Protein AF-D1CTF9-F1 (afdb_monomer)

Solvent-accessible surface area (backbone atoms only — not comparable to full-atom values): 4792 Å² total; per-residue (Å²): 110,57,69,60,35,50,75,71,74,41,88,73,86,88,87,71,91,50,67,68,60,49,52,53,52,50,53,52,49,52,30,46,77,69,73,65,54,88,74,81,63,84,88,58,74,94,72,81,79,48,83,82,34,71,92,60,42,82,79,78,79,84,74,79,76,78,79,79,130

pLDDT: mean 88.44, std 10.44, range [56.94, 97.94]

Foldseek 3Di:
DCLVCVVVVHDDDDDDPDVVVVVVVVVLVVCVVVVNRDDDDPPDDPDDDDCVRPVNDDDDPDDPDPPDD

Organism: Sinorhizobium saheli (NCBI:txid36856)

Structure (mmCIF, N/CA/C/O backbone):
data_AF-D1CTF9-F1
#
_entry.id   AF-D1CTF9-F1
#
loop_
_atom_site.group_PDB
_atom_site.id
_atom_site.type_symbol
_atom_site.label_atom_id
_atom_site.label_alt_id
_atom_site.label_comp_id
_atom_site.label_asym_id
_atom_site.label_entity_id
_atom_site.label_seq_id
_atom_site.pdbx_PDB_ins_code
_atom_site.Cartn_x
_atom_site.Cartn_y
_atom_site.Cartn_z
_atom_site.occupancy
_atom_site.B_iso_or_equiv
_atom_site.auth_seq_id
_atom_site.auth_comp_id
_atom_site.auth_asym_id
_atom_site.auth_atom_id
_atom_site.pdbx_PDB_model_num
ATOM 1 N N . THR A 1 1 ? 0.135 -7.443 3.313 1.00 75.81 1 THR A N 1
ATOM 2 C CA . THR A 1 1 ? -0.938 -8.407 3.640 1.00 75.81 1 THR A CA 1
ATOM 3 C C . THR A 1 1 ? -2.033 -7.781 4.494 1.00 75.81 1 THR A C 1
ATOM 5 O O . THR A 1 1 ? -3.171 -7.830 4.056 1.00 75.81 1 THR A O 1
ATOM 8 N N . GLY A 1 2 ? -1.735 -7.117 5.622 1.00 93.88 2 GLY A N 1
ATOM 9 C CA . GLY A 1 2 ? -2.767 -6.546 6.518 1.00 93.88 2 GLY A CA 1
ATOM 10 C C . GLY A 1 2 ? -3.790 -5.601 5.865 1.00 93.88 2 GLY A C 1
ATOM 11 O O . GLY A 1 2 ? -4.986 -5.819 5.989 1.00 93.88 2 GLY A O 1
ATOM 12 N N . ILE A 1 3 ? -3.338 -4.608 5.089 1.00 94.94 3 ILE A N 1
ATOM 13 C CA . ILE A 1 3 ? -4.238 -3.660 4.398 1.00 94.94 3 ILE A CA 1
ATOM 14 C C . ILE A 1 3 ? -5.177 -4.348 3.393 1.00 94.94 3 ILE A C 1
ATOM 16 O O . ILE A 1 3 ? -6.326 -3.944 3.268 1.00 94.94 3 ILE A O 1
ATOM 20 N N . ALA A 1 4 ? -4.709 -5.388 2.695 1.00 93.44 4 ALA A N 1
ATOM 21 C CA . ALA A 1 4 ? -5.548 -6.142 1.761 1.00 93.44 4 ALA A CA 1
ATOM 22 C C . ALA A 1 4 ? -6.639 -6.922 2.507 1.00 93.44 4 ALA A C 1
ATOM 24 O O . ALA A 1 4 ? -7.804 -6.834 2.153 1.00 93.44 4 ALA A O 1
ATOM 25 N N . ALA A 1 5 ? -6.280 -7.591 3.608 1.00 94.94 5 ALA A N 1
ATOM 26 C CA . ALA A 1 5 ? -7.260 -8.257 4.462 1.00 94.94 5 ALA A CA 1
ATOM 27 C C . ALA A 1 5 ? -8.311 -7.270 5.001 1.00 94.94 5 ALA A C 1
ATOM 29 O O . ALA A 1 5 ? -9.498 -7.572 4.971 1.00 94.94 5 ALA A O 1
ATOM 30 N N . ALA A 1 6 ? -7.888 -6.082 5.442 1.00 94.69 6 ALA A N 1
ATOM 31 C CA . ALA A 1 6 ? -8.802 -5.046 5.917 1.00 94.69 6 ALA A CA 1
ATOM 32 C C . ALA A 1 6 ? -9.750 -4.529 4.818 1.00 94.69 6 ALA A C 1
ATOM 34 O O . ALA A 1 6 ? -10.926 -4.312 5.097 1.00 94.69 6 ALA A O 1
ATOM 35 N N . LEU A 1 7 ? -9.258 -4.366 3.582 1.00 93.25 7 LEU A N 1
ATOM 36 C CA . LEU A 1 7 ? -10.085 -4.024 2.415 1.00 93.25 7 LEU A CA 1
ATOM 37 C C . LEU A 1 7 ? -11.181 -5.069 2.168 1.00 93.25 7 LEU A C 1
ATOM 39 O O . LEU A 1 7 ? -12.318 -4.704 1.887 1.00 93.25 7 LEU A O 1
ATOM 43 N N . ASP A 1 8 ? -10.851 -6.346 2.351 1.00 92.75 8 ASP A N 1
ATOM 44 C CA . ASP A 1 8 ? -11.770 -7.470 2.154 1.00 92.75 8 ASP A CA 1
ATOM 45 C C . ASP A 1 8 ? -12.613 -7.790 3.409 1.00 92.75 8 ASP A C 1
ATOM 47 O O . 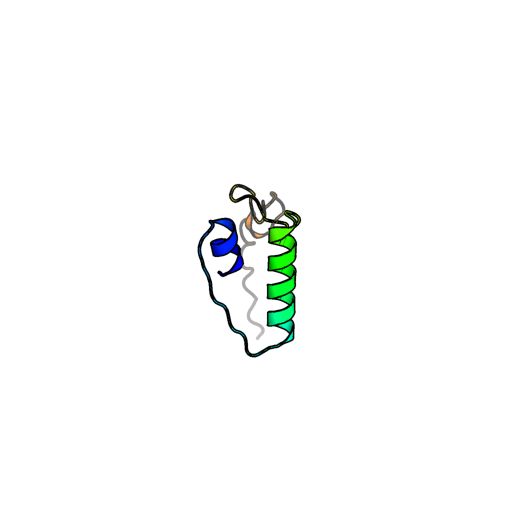ASP A 1 8 ? -13.243 -8.844 3.497 1.00 92.75 8 ASP A O 1
ATOM 51 N N . GLY A 1 9 ? -12.613 -6.912 4.423 1.00 94.00 9 GLY A N 1
ATOM 52 C CA . GLY A 1 9 ? -13.383 -7.090 5.662 1.00 94.00 9 GLY A CA 1
ATOM 53 C C . GLY A 1 9 ? -12.875 -8.213 6.577 1.00 94.00 9 GLY A C 1
ATOM 54 O O . GLY A 1 9 ? -13.564 -8.625 7.513 1.00 94.00 9 GLY A O 1
ATOM 55 N N . CYS A 1 10 ? -11.671 -8.721 6.332 1.00 96.44 10 CYS A N 1
ATOM 56 C CA . CYS A 1 10 ? -11.042 -9.759 7.133 1.00 96.44 10 CYS A CA 1
ATOM 57 C C . CYS A 1 10 ? -10.298 -9.167 8.340 1.00 96.44 10 CYS A C 1
ATOM 59 O O . CYS A 1 10 ? -9.712 -8.084 8.290 1.00 96.44 10 CYS A O 1
ATOM 61 N N . ARG A 1 11 ? -10.262 -9.923 9.443 1.00 94.88 11 ARG A N 1
ATOM 62 C CA . ARG A 1 11 ? -9.442 -9.581 10.618 1.00 94.88 11 ARG A CA 1
ATOM 63 C C . ARG A 1 11 ? -7.968 -9.871 10.316 1.00 94.88 11 ARG A C 1
ATOM 65 O O . ARG A 1 11 ? -7.661 -10.891 9.705 1.00 94.88 11 ARG A O 1
ATOM 72 N N . PHE A 1 12 ? -7.056 -9.018 10.786 1.00 95.50 12 PHE A N 1
ATOM 73 C CA . PHE A 1 12 ? -5.611 -9.221 10.637 1.00 95.50 12 PHE A CA 1
ATOM 74 C C . PHE A 1 12 ? -4.839 -8.796 11.893 1.00 95.50 12 PHE A C 1
ATOM 76 O O . PHE A 1 12 ? -5.325 -8.004 12.697 1.00 95.50 12 PHE A O 1
ATOM 83 N N . LEU A 1 13 ? -3.620 -9.320 12.033 1.00 94.81 13 LEU A N 1
ATOM 84 C CA . LEU A 1 13 ? -2.613 -8.879 12.996 1.00 94.81 13 LEU A CA 1
ATOM 85 C C . LEU A 1 13 ? -1.281 -8.730 12.253 1.00 94.81 13 LEU A C 1
ATOM 87 O O . LEU A 1 13 ? -0.947 -9.565 11.412 1.00 94.81 13 LEU A O 1
ATOM 91 N N . GLY A 1 14 ? -0.536 -7.666 12.540 1.00 91.69 14 GLY A N 1
ATOM 92 C CA . GLY A 1 14 ? 0.790 -7.419 11.982 1.00 91.69 14 GLY A CA 1
ATOM 93 C C . GLY A 1 14 ? 1.735 -6.920 13.066 1.00 91.69 14 GLY A C 1
ATOM 94 O O . GLY A 1 14 ? 1.304 -6.226 13.982 1.00 91.69 14 GLY A O 1
ATOM 95 N N . ALA A 1 15 ? 3.006 -7.292 12.960 1.00 94.75 15 ALA A N 1
ATOM 96 C CA . ALA A 1 15 ? 4.066 -6.853 13.855 1.00 94.75 15 ALA A CA 1
ATOM 97 C C . ALA A 1 15 ? 5.347 -6.636 13.042 1.00 94.75 15 ALA A C 1
ATOM 99 O O . ALA A 1 15 ? 5.638 -7.419 12.137 1.00 94.75 15 ALA A O 1
ATOM 100 N N . ASP A 1 16 ? 6.091 -5.587 13.375 1.00 95.94 16 ASP A N 1
ATOM 101 C CA . ASP A 1 16 ? 7.406 -5.275 12.820 1.00 95.94 16 ASP A CA 1
ATOM 102 C C . ASP A 1 16 ? 8.304 -4.779 13.964 1.00 95.94 16 ASP A C 1
ATOM 104 O O . ASP A 1 16 ? 7.812 -4.225 14.950 1.00 95.94 16 ASP A O 1
ATOM 108 N N . VAL A 1 17 ? 9.612 -5.012 13.861 1.00 97.50 17 VAL A N 1
ATOM 109 C CA . VAL A 1 17 ? 10.589 -4.532 14.852 1.00 97.50 17 VAL A CA 1
ATOM 110 C C . VAL A 1 17 ? 10.957 -3.068 14.622 1.00 97.50 17 VAL A C 1
ATOM 112 O O . VAL A 1 17 ? 11.420 -2.396 15.541 1.00 97.50 17 VAL A O 1
ATOM 115 N N . ASN A 1 18 ? 10.765 -2.568 13.401 1.00 97.94 18 ASN A N 1
ATOM 116 C CA . ASN A 1 18 ? 11.043 -1.191 13.044 1.00 97.94 18 ASN A CA 1
ATOM 117 C C . ASN A 1 18 ? 9.816 -0.312 13.314 1.00 97.94 18 ASN A C 1
ATOM 119 O O . ASN A 1 18 ? 8.784 -0.421 12.648 1.00 97.94 18 ASN A O 1
ATOM 123 N N . GLU A 1 19 ? 9.958 0.611 14.263 1.00 97.75 19 GLU A N 1
ATOM 124 C CA . GLU A 1 19 ? 8.911 1.558 14.647 1.00 97.75 19 GLU A CA 1
ATOM 125 C C . GLU A 1 19 ? 8.393 2.388 13.460 1.00 97.75 19 GLU A C 1
ATOM 127 O O . GLU A 1 19 ? 7.195 2.654 13.362 1.00 97.75 19 GLU A O 1
ATOM 132 N N . GLU A 1 20 ? 9.267 2.761 12.524 1.00 97.88 20 GLU A N 1
ATOM 133 C CA . GLU A 1 20 ? 8.880 3.567 11.366 1.00 97.88 20 GLU A CA 1
ATOM 134 C C . GLU A 1 20 ? 7.948 2.791 10.428 1.00 97.88 20 GLU A C 1
ATOM 136 O O . GLU A 1 20 ? 6.957 3.330 9.933 1.00 97.88 20 GLU A O 1
ATOM 141 N N . TYR A 1 21 ? 8.192 1.490 10.240 1.00 96.44 21 TYR A N 1
ATOM 142 C CA . TYR A 1 21 ? 7.284 0.647 9.462 1.00 96.44 21 TYR A CA 1
ATOM 143 C C . TYR A 1 21 ? 5.939 0.449 10.162 1.00 96.44 21 TYR A C 1
ATOM 145 O O . TYR A 1 21 ? 4.906 0.456 9.487 1.00 96.44 21 TYR A O 1
ATOM 153 N N . CYS A 1 22 ? 5.919 0.371 11.495 1.00 96.81 22 CYS A N 1
ATOM 154 C CA . CYS A 1 22 ? 4.675 0.361 12.266 1.00 96.81 22 CYS A CA 1
ATOM 155 C C . CYS A 1 22 ? 3.872 1.658 12.068 1.00 96.81 22 CYS A C 1
ATOM 157 O O . CYS A 1 22 ? 2.672 1.593 11.798 1.00 96.81 22 CYS A O 1
ATOM 159 N N . LYS A 1 23 ? 4.527 2.827 12.105 1.00 97.69 23 LYS A N 1
ATOM 160 C CA . LYS A 1 23 ? 3.885 4.130 11.841 1.00 97.69 23 LYS A CA 1
ATOM 161 C C . LYS A 1 23 ? 3.321 4.215 10.425 1.00 97.69 23 LYS A C 1
ATOM 163 O O . LYS A 1 23 ? 2.175 4.617 10.237 1.00 97.69 23 LYS A O 1
ATOM 168 N N . ILE A 1 24 ? 4.085 3.776 9.423 1.00 96.56 24 ILE A N 1
ATOM 169 C CA . ILE A 1 24 ? 3.614 3.720 8.031 1.00 96.56 24 ILE A CA 1
ATOM 170 C C . ILE A 1 24 ? 2.393 2.798 7.909 1.00 96.56 24 ILE A C 1
ATOM 172 O O . ILE A 1 24 ? 1.424 3.149 7.233 1.00 96.56 24 ILE A O 1
ATOM 176 N N . ALA A 1 25 ? 2.412 1.629 8.555 1.00 95.69 25 ALA A N 1
ATOM 177 C CA . ALA A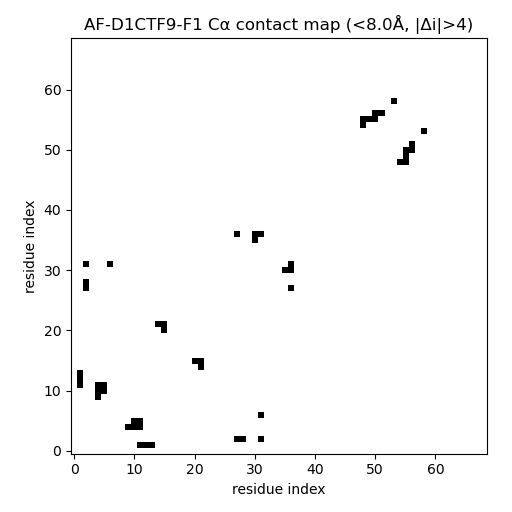 1 25 ? 1.288 0.698 8.538 1.00 95.69 25 ALA A CA 1
ATOM 178 C C . ALA A 1 25 ? 0.031 1.300 9.188 1.00 95.69 25 ALA A C 1
ATOM 180 O O . ALA A 1 25 ? -1.054 1.185 8.614 1.00 95.69 25 ALA A O 1
ATOM 181 N N . GLN A 1 26 ? 0.185 1.984 10.326 1.00 95.88 26 GLN A N 1
ATOM 182 C CA . GLN A 1 26 ? -0.905 2.673 11.013 1.00 95.88 26 GLN A CA 1
ATOM 183 C C . GLN A 1 26 ? -1.502 3.791 10.150 1.00 95.88 26 GLN A C 1
ATOM 185 O O . GLN A 1 26 ? -2.706 3.779 9.899 1.00 95.88 26 GLN A O 1
ATOM 190 N N . ASN A 1 27 ? -0.668 4.670 9.587 1.00 97.00 27 ASN A N 1
ATOM 191 C CA . ASN A 1 27 ? -1.119 5.740 8.692 1.00 97.00 27 ASN A CA 1
ATOM 192 C C . ASN A 1 27 ? -1.899 5.186 7.490 1.00 97.00 27 ASN A C 1
ATOM 194 O O . ASN A 1 27 ? -2.937 5.718 7.105 1.00 97.00 27 ASN A O 1
ATOM 198 N N . ARG A 1 28 ? -1.437 4.078 6.894 1.00 96.31 28 ARG A N 1
ATOM 199 C CA . ARG A 1 28 ? -2.151 3.427 5.782 1.00 96.31 28 ARG A CA 1
ATOM 200 C C . ARG A 1 28 ? -3.504 2.859 6.202 1.00 96.31 28 ARG A C 1
ATOM 202 O O . ARG A 1 28 ? -4.424 2.859 5.388 1.00 96.31 28 ARG A O 1
ATOM 209 N N . TYR A 1 29 ? -3.618 2.356 7.428 1.00 95.75 29 TYR A N 1
ATOM 210 C CA . TYR A 1 29 ? -4.880 1.859 7.965 1.00 95.75 29 TYR A CA 1
ATOM 211 C C . TYR A 1 29 ? -5.858 3.007 8.245 1.00 95.75 29 TYR A C 1
ATOM 213 O O . TYR A 1 29 ? -7.020 2.921 7.864 1.00 95.75 29 TYR A O 1
ATOM 221 N N . GLU A 1 30 ? -5.386 4.124 8.794 1.00 96.81 30 GLU A N 1
ATOM 222 C CA . GLU A 1 30 ? -6.192 5.341 8.970 1.00 96.81 30 GLU A CA 1
ATOM 223 C C . GLU A 1 30 ? -6.682 5.892 7.622 1.00 96.81 30 GLU A C 1
ATOM 225 O O . GLU A 1 30 ? -7.873 6.140 7.450 1.00 96.81 30 GLU A O 1
ATOM 230 N N . MET A 1 31 ? -5.808 5.972 6.612 1.00 97.00 31 MET A N 1
ATOM 231 C CA . MET A 1 31 ? -6.205 6.353 5.249 1.00 9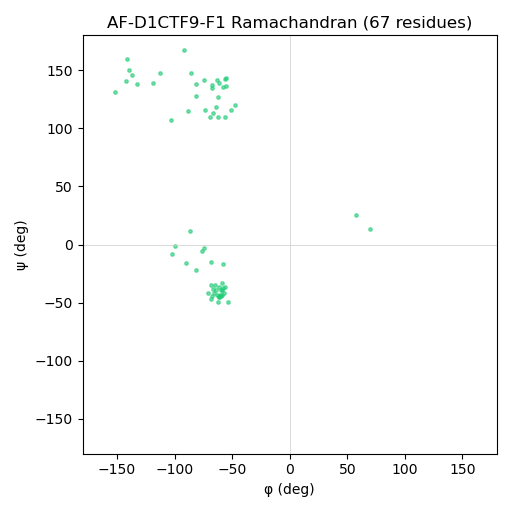7.00 31 MET A CA 1
ATOM 232 C C . MET A 1 31 ? -7.254 5.410 4.647 1.00 97.00 31 MET A C 1
ATOM 234 O O . MET A 1 31 ? -8.069 5.849 3.836 1.00 97.00 31 MET A O 1
ATOM 238 N N . LEU A 1 32 ? -7.219 4.120 4.991 1.00 95.50 32 LEU A N 1
ATOM 239 C CA . LEU A 1 32 ? -8.218 3.150 4.547 1.00 95.50 32 LEU A CA 1
ATOM 240 C C . LEU A 1 32 ? -9.581 3.436 5.191 1.00 95.50 32 LEU A C 1
ATOM 242 O O . LEU A 1 32 ? -10.577 3.479 4.472 1.00 95.50 32 LEU A O 1
ATOM 246 N N . LEU A 1 33 ? -9.618 3.673 6.508 1.00 94.94 33 LEU A N 1
ATOM 247 C CA . LEU A 1 33 ? -10.843 4.027 7.240 1.00 94.94 33 LEU A CA 1
ATOM 248 C C . LEU A 1 33 ? -11.470 5.323 6.708 1.00 94.94 33 LEU A C 1
ATOM 250 O O . LEU A 1 33 ? -12.684 5.402 6.536 1.00 94.94 33 LEU A O 1
ATOM 254 N N . ASP A 1 34 ? -10.628 6.296 6.365 1.00 96.81 34 ASP A N 1
ATOM 255 C CA . ASP A 1 34 ? -11.013 7.569 5.754 1.00 96.81 34 ASP A CA 1
ATOM 256 C C . ASP A 1 34 ? -11.413 7.463 4.269 1.00 96.81 34 ASP A C 1
ATOM 258 O O . ASP A 1 34 ? -11.762 8.474 3.659 1.00 96.81 34 ASP A O 1
ATO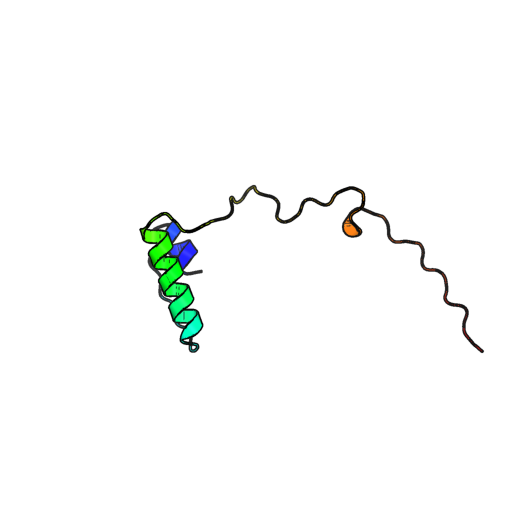M 262 N N . GLN A 1 35 ? -11.317 6.276 3.654 1.00 94.12 35 GLN A N 1
ATOM 263 C CA . GLN A 1 35 ? -11.526 6.045 2.214 1.00 94.12 35 GLN A CA 1
ATOM 264 C C . GLN A 1 35 ? -10.599 6.876 1.300 1.00 94.12 35 GLN A C 1
ATOM 266 O O . GLN A 1 35 ? -10.910 7.146 0.141 1.00 94.12 35 GLN A O 1
ATOM 271 N N . LYS A 1 36 ? -9.427 7.275 1.808 1.00 96.50 36 LYS A N 1
ATOM 272 C CA . LYS A 1 36 ? -8.399 8.058 1.094 1.00 96.50 36 LYS A CA 1
ATOM 273 C C . LYS A 1 36 ? -7.226 7.210 0.606 1.00 96.50 36 LYS A C 1
ATOM 275 O O . LYS A 1 36 ? -6.346 7.723 -0.091 1.00 96.50 36 LYS A O 1
ATOM 280 N N . LEU A 1 37 ? -7.159 5.937 0.999 1.00 94.94 37 LEU A N 1
ATOM 281 C CA . LEU A 1 37 ? -6.064 5.059 0.612 1.00 94.94 37 LEU A CA 1
ATOM 282 C C . LEU A 1 37 ? -6.060 4.854 -0.908 1.00 94.94 37 LEU A C 1
ATOM 284 O O . LEU A 1 37 ? -6.987 4.292 -1.483 1.00 94.94 37 LEU A O 1
ATOM 288 N N . GLN A 1 38 ? -4.973 5.272 -1.553 1.00 91.38 38 GLN A N 1
ATOM 289 C CA . GLN A 1 38 ? -4.782 5.074 -2.985 1.00 91.38 38 GLN A CA 1
ATOM 290 C C . GLN A 1 38 ? -4.459 3.606 -3.267 1.00 91.38 38 GLN A C 1
ATOM 292 O O . GLN A 1 38 ? -3.414 3.092 -2.855 1.00 91.38 38 GLN A O 1
ATOM 297 N N . VAL A 1 39 ? -5.351 2.939 -3.995 1.00 90.00 39 VAL A N 1
ATOM 298 C CA . VAL A 1 39 ? -5.172 1.559 -4.449 1.00 90.00 39 VAL A CA 1
ATOM 299 C C . VAL A 1 39 ? -5.178 1.541 -5.968 1.00 90.00 39 VAL A C 1
ATOM 301 O O . VAL A 1 39 ? -5.939 2.242 -6.632 1.00 90.00 39 VAL A O 1
ATOM 304 N N . ARG A 1 40 ? -4.280 0.744 -6.535 1.00 88.31 40 ARG A N 1
ATOM 305 C CA . ARG A 1 40 ? -4.178 0.580 -7.976 1.00 88.31 40 ARG A CA 1
ATOM 306 C C . ARG A 1 40 ? -5.239 -0.424 -8.446 1.00 88.31 40 ARG A C 1
ATOM 308 O O . ARG A 1 40 ? -5.242 -1.533 -7.916 1.00 88.31 40 ARG A O 1
ATOM 315 N N . PRO A 1 41 ? -6.073 -0.091 -9.449 1.00 87.75 41 PRO A N 1
ATOM 316 C CA . PRO A 1 41 ? -6.979 -1.062 -10.051 1.00 87.75 41 PRO A CA 1
ATOM 317 C C . PRO A 1 41 ? -6.212 -2.286 -10.552 1.00 87.75 41 PRO A C 1
ATOM 319 O O . PRO A 1 41 ? -5.094 -2.143 -11.066 1.00 87.75 41 PRO A O 1
ATOM 322 N N . LEU A 1 42 ? -6.814 -3.468 -10.412 1.00 83.69 42 LEU A N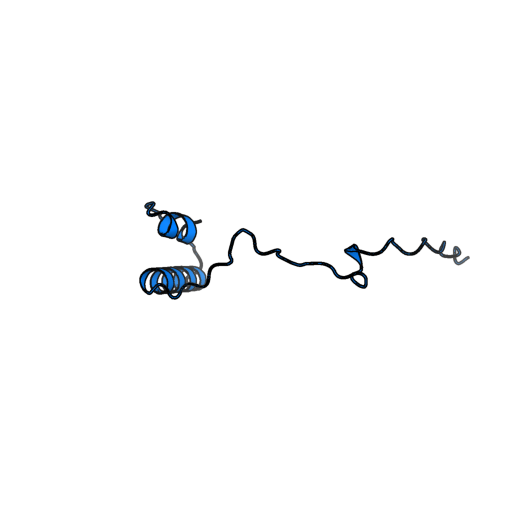 1
ATOM 323 C CA . LEU A 1 42 ? -6.186 -4.730 -10.799 1.00 83.69 42 LEU A CA 1
ATOM 324 C C . LEU A 1 42 ? -5.847 -4.744 -12.295 1.00 83.69 42 LEU A C 1
ATOM 326 O O . LEU A 1 42 ? -4.718 -5.056 -12.665 1.00 83.69 42 LEU A O 1
ATOM 330 N N . ASP A 1 43 ? -6.781 -4.280 -13.125 1.00 89.44 43 ASP A N 1
ATOM 331 C CA . ASP A 1 43 ? -6.671 -4.302 -14.589 1.00 89.44 43 ASP A CA 1
ATOM 332 C C . ASP A 1 43 ? -5.738 -3.233 -15.163 1.00 89.44 43 ASP A C 1
ATOM 334 O O . ASP A 1 43 ? -5.466 -3.200 -16.363 1.00 89.44 43 ASP A O 1
ATOM 338 N N . LYS A 1 44 ? -5.219 -2.327 -14.329 1.00 87.56 44 LYS A N 1
ATOM 339 C CA . LYS A 1 44 ? -4.241 -1.352 -14.806 1.00 87.56 44 LYS A CA 1
ATOM 340 C C . LYS A 1 44 ? -2.951 -2.120 -15.169 1.00 87.56 44 LYS A C 1
ATOM 342 O O . LYS A 1 44 ? -2.523 -2.962 -14.375 1.00 87.56 44 LYS A O 1
ATOM 347 N N . PRO A 1 45 ? -2.261 -1.844 -16.291 1.00 84.44 45 PRO A N 1
ATOM 348 C CA . PRO A 1 45 ? -0.944 -2.426 -16.606 1.00 84.44 45 PRO A CA 1
ATOM 349 C C . PRO A 1 45 ? 0.195 -1.685 -15.886 1.00 84.44 45 PRO A C 1
ATOM 351 O O . PRO A 1 45 ? 0.120 -0.470 -15.675 1.00 84.44 45 PRO A O 1
ATOM 354 N N . VAL A 1 46 ? 1.187 -2.412 -15.338 1.00 84.75 46 VAL A N 1
ATOM 355 C CA . VAL A 1 46 ? 2.248 -1.811 -14.480 1.00 84.75 46 VAL A CA 1
ATOM 356 C C . VAL A 1 46 ? 3.113 -0.873 -15.306 1.00 84.75 46 VAL A C 1
ATOM 358 O O . VAL A 1 46 ? 3.428 0.235 -14.879 1.00 84.75 46 VAL A O 1
ATOM 361 N N . TYR A 1 47 ? 3.431 -1.320 -16.511 1.00 86.69 47 TYR A N 1
ATOM 362 C CA . TYR A 1 47 ? 4.131 -0.572 -17.528 1.00 86.69 47 TYR A CA 1
ATOM 363 C C . TYR A 1 47 ? 3.685 -1.113 -18.883 1.00 86.69 47 TYR A C 1
ATOM 365 O O . TYR A 1 47 ? 3.678 -2.327 -19.085 1.00 86.69 47 TYR A O 1
ATOM 373 N N . GLU A 1 48 ? 3.310 -0.222 -19.791 1.00 87.62 48 GLU A N 1
ATOM 374 C CA . GLU A 1 48 ? 3.002 -0.574 -21.172 1.00 87.62 48 GLU A CA 1
ATOM 375 C C . GLU A 1 48 ? 4.203 -0.160 -22.036 1.00 87.62 48 GLU A C 1
ATOM 377 O O . GLU A 1 48 ? 4.477 1.039 -22.176 1.00 87.62 48 GLU A O 1
ATOM 382 N N . PRO A 1 49 ? 5.005 -1.120 -22.534 1.00 89.25 49 PRO A N 1
ATOM 383 C CA . PRO A 1 49 ? 6.165 -0.794 -23.343 1.00 89.25 49 PRO A CA 1
ATOM 384 C C . PRO A 1 49 ? 5.718 -0.201 -24.679 1.00 89.25 49 PRO A C 1
ATOM 386 O O . PRO A 1 49 ? 4.831 -0.724 -25.346 1.00 89.25 49 PRO A O 1
ATOM 389 N N . ASN A 1 50 ? 6.368 0.883 -25.094 1.00 90.06 50 ASN A N 1
ATOM 390 C CA . ASN A 1 50 ? 6.178 1.437 -26.430 1.00 90.06 50 ASN A CA 1
ATOM 391 C C . ASN A 1 50 ? 7.216 0.833 -27.397 1.00 90.06 50 ASN A C 1
ATOM 393 O O . ASN A 1 50 ? 8.208 0.260 -26.942 1.00 90.06 50 ASN A O 1
ATOM 397 N N . PRO A 1 51 ? 7.068 1.000 -28.724 1.00 88.25 51 PRO A N 1
ATOM 398 C CA . PRO A 1 51 ? 7.999 0.416 -29.698 1.00 88.25 51 PRO A CA 1
ATOM 399 C C . PRO A 1 51 ? 9.475 0.829 -29.538 1.00 88.25 51 PRO A C 1
ATOM 401 O O . PRO A 1 51 ? 10.364 0.181 -30.083 1.00 88.25 51 PRO A O 1
ATOM 404 N N . AR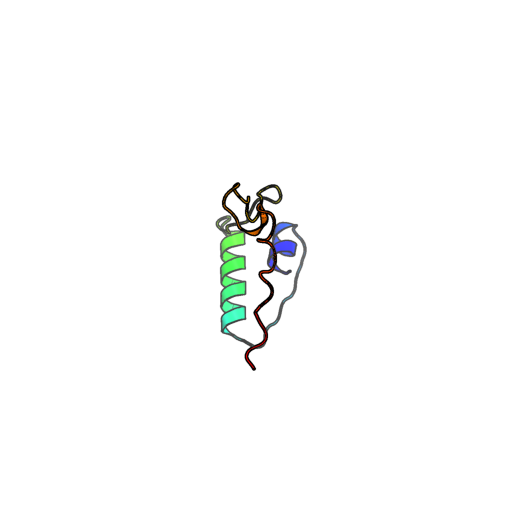G A 1 52 ? 9.773 1.909 -28.798 1.00 87.25 52 ARG A N 1
ATOM 405 C CA . ARG A 1 52 ? 11.149 2.354 -28.509 1.00 87.25 52 ARG A CA 1
ATOM 406 C C . ARG A 1 52 ? 11.718 1.737 -27.228 1.00 87.25 52 ARG A C 1
ATOM 408 O O . ARG A 1 52 ? 12.939 1.763 -27.030 1.00 87.25 52 ARG A O 1
ATOM 415 N N . SER A 1 53 ? 10.873 1.169 -26.367 1.00 90.06 53 SER A N 1
ATOM 416 C CA . SER A 1 53 ? 11.289 0.468 -25.153 1.00 90.06 53 SER A CA 1
ATOM 417 C C . SER A 1 53 ? 12.228 -0.685 -25.508 1.00 90.06 53 SER A C 1
ATOM 419 O O . SER A 1 53 ? 11.975 -1.434 -26.446 1.00 90.06 53 SER A O 1
ATOM 421 N N . LYS A 1 54 ? 13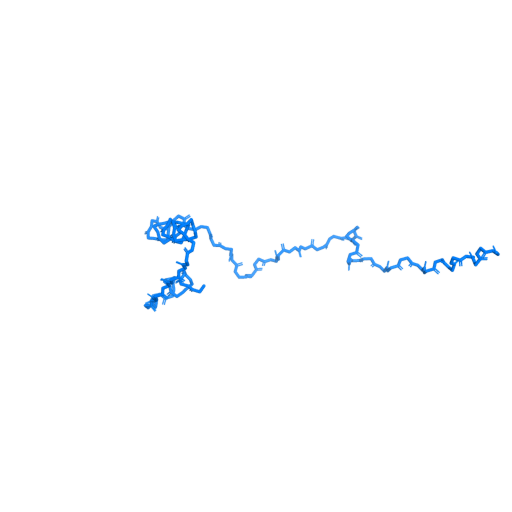.326 -0.848 -24.758 1.00 84.50 54 LYS A N 1
ATOM 422 C CA . LYS A 1 54 ? 14.313 -1.913 -25.024 1.00 84.50 54 LYS A CA 1
ATOM 423 C C . LYS A 1 54 ? 13.688 -3.311 -24.997 1.00 84.50 54 LYS A C 1
ATOM 425 O O . LYS A 1 54 ? 14.022 -4.128 -25.835 1.00 84.50 54 LYS A O 1
ATOM 430 N N . VAL A 1 55 ? 12.741 -3.544 -24.086 1.00 85.06 55 VAL A N 1
ATOM 431 C CA . VAL A 1 55 ? 12.006 -4.818 -23.959 1.00 85.06 55 VAL A CA 1
ATOM 432 C C . VAL A 1 55 ? 11.051 -5.110 -25.124 1.00 85.06 55 VAL A C 1
ATOM 434 O O . VAL A 1 55 ? 10.599 -6.238 -25.256 1.00 85.06 55 VAL A O 1
ATOM 437 N N . ALA A 1 56 ? 10.729 -4.108 -25.949 1.00 88.50 56 ALA A N 1
ATOM 438 C CA . ALA A 1 56 ? 9.875 -4.249 -27.132 1.00 88.50 56 ALA A CA 1
ATOM 439 C C . ALA A 1 56 ? 10.681 -4.353 -28.437 1.00 88.50 56 ALA A C 1
ATOM 441 O O . ALA A 1 56 ? 10.097 -4.472 -29.512 1.00 88.50 56 ALA A O 1
ATOM 442 N N . ARG A 1 57 ? 12.015 -4.277 -28.358 1.00 86.12 57 ARG A N 1
ATOM 443 C CA . ARG A 1 57 ? 12.918 -4.372 -29.504 1.00 86.12 57 ARG A CA 1
ATOM 444 C C . ARG A 1 57 ? 13.726 -5.656 -29.416 1.00 86.12 57 ARG A C 1
ATOM 446 O O . ARG A 1 57 ? 14.060 -6.115 -28.327 1.00 86.12 57 ARG A O 1
ATOM 453 N N . LEU A 1 58 ? 14.049 -6.219 -30.576 1.00 83.56 58 LEU A N 1
ATOM 454 C CA . LEU A 1 58 ? 15.016 -7.306 -30.648 1.00 83.56 58 LEU A CA 1
ATOM 455 C C . LEU A 1 58 ? 16.386 -6.793 -30.170 1.00 83.56 58 LEU A C 1
ATOM 457 O O . LEU A 1 58 ? 16.717 -5.638 -30.454 1.00 83.56 58 LEU A O 1
ATOM 461 N N . PRO A 1 59 ? 17.159 -7.611 -29.432 1.00 81.62 59 PRO A N 1
ATOM 462 C CA . PRO A 1 59 ? 18.524 -7.264 -29.067 1.00 81.62 59 PRO A CA 1
ATOM 463 C C . PRO A 1 59 ? 19.355 -6.971 -30.315 1.00 81.62 59 PRO A C 1
ATOM 465 O O . PRO A 1 59 ? 19.206 -7.654 -31.332 1.00 81.62 59 PRO A O 1
ATOM 468 N N . ASP A 1 60 ? 20.242 -5.982 -30.219 1.00 82.50 60 ASP A N 1
ATOM 469 C CA . ASP A 1 60 ? 21.239 -5.762 -31.260 1.00 82.50 60 ASP A CA 1
ATOM 470 C C . ASP A 1 60 ? 22.124 -7.021 -31.361 1.00 82.50 60 ASP A C 1
ATOM 472 O O . ASP A 1 60 ? 22.448 -7.624 -30.327 1.00 82.50 60 ASP A O 1
ATOM 476 N N . PRO A 1 61 ? 22.488 -7.465 -32.577 1.00 79.25 61 PRO A N 1
ATOM 477 C CA . PRO A 1 61 ? 23.375 -8.608 -32.748 1.00 79.25 61 PRO A CA 1
ATOM 478 C C . PRO A 1 61 ? 24.682 -8.368 -31.986 1.00 79.25 61 PRO A C 1
ATOM 480 O O . PRO A 1 61 ? 25.227 -7.264 -32.002 1.00 79.25 61 PRO A O 1
ATOM 483 N N . GLN A 1 62 ? 25.166 -9.398 -31.287 1.00 71.19 62 GLN A N 1
ATOM 484 C CA . GLN A 1 62 ? 26.417 -9.322 -30.538 1.00 71.19 62 GLN A CA 1
ATOM 485 C C . GLN A 1 62 ? 27.555 -9.067 -31.528 1.00 71.19 62 GLN A C 1
ATOM 487 O O . GLN A 1 62 ? 27.899 -9.948 -32.311 1.00 71.19 62 GLN A O 1
ATOM 492 N N . THR A 1 63 ? 28.136 -7.869 -31.514 1.00 64.38 63 THR A N 1
ATOM 493 C CA . THR A 1 63 ? 29.406 -7.633 -32.197 1.00 64.38 63 THR A CA 1
ATOM 494 C C . THR A 1 63 ? 30.453 -8.448 -31.449 1.00 64.38 63 THR A C 1
ATOM 496 O O . THR A 1 63 ? 30.697 -8.191 -30.268 1.00 64.38 63 THR A O 1
ATOM 499 N N . GLU A 1 64 ? 31.013 -9.469 -32.095 1.00 62.84 64 GLU A N 1
ATOM 500 C CA . GLU A 1 64 ? 32.170 -10.193 -31.575 1.00 62.84 64 GLU A CA 1
ATOM 501 C C . GLU A 1 64 ? 33.241 -9.160 -31.217 1.00 62.84 64 GLU A C 1
ATOM 503 O O . GLU A 1 64 ? 33.701 -8.394 -32.065 1.00 62.84 64 GLU A O 1
ATOM 508 N N . VAL A 1 65 ? 33.571 -9.067 -29.930 1.00 65.38 65 VAL A N 1
ATOM 509 C CA . VAL A 1 65 ? 34.691 -8.245 -29.486 1.00 65.38 65 VAL A CA 1
ATOM 510 C C . VAL A 1 65 ? 35.955 -8.930 -29.982 1.00 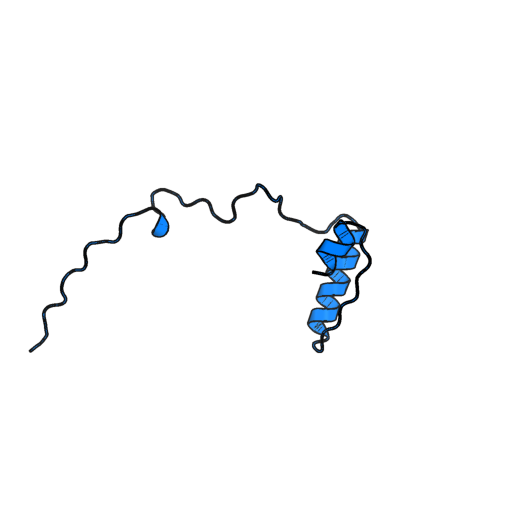65.38 65 VAL A C 1
ATOM 512 O O . VAL A 1 65 ? 36.288 -10.022 -29.524 1.00 65.38 65 VAL A O 1
ATOM 515 N N . GLU A 1 66 ? 36.617 -8.309 -30.959 1.00 60.34 66 GLU A N 1
ATOM 516 C CA . GLU A 1 66 ? 37.933 -8.723 -31.439 1.00 60.34 66 GLU A CA 1
ATOM 517 C C . GLU A 1 66 ? 38.841 -8.957 -30.227 1.00 60.34 66 GLU A C 1
ATOM 519 O O . GLU A 1 66 ? 39.042 -8.073 -29.389 1.00 60.34 66 GLU A O 1
ATOM 524 N N . SER A 1 67 ? 39.332 -10.189 -30.107 1.00 56.94 67 SER A N 1
ATOM 525 C CA . SER A 1 67 ? 40.297 -10.588 -29.094 1.00 56.94 67 SER A CA 1
ATOM 526 C C . SER A 1 67 ? 41.527 -9.695 -29.213 1.00 56.94 67 SER A C 1
ATOM 528 O O . SER A 1 67 ? 42.269 -9.788 -30.192 1.00 56.94 67 SER A O 1
ATOM 530 N N . ILE A 1 68 ? 41.718 -8.821 -28.226 1.00 63.00 68 ILE A N 1
ATOM 531 C CA . ILE A 1 68 ? 42.924 -8.004 -28.101 1.00 63.00 68 ILE A CA 1
ATOM 532 C C . ILE A 1 68 ? 44.108 -8.975 -27.906 1.00 63.00 68 ILE A C 1
ATOM 534 O O . ILE A 1 68 ? 43.993 -9.850 -27.041 1.00 63.00 68 ILE A O 1
ATOM 538 N N . PRO A 1 69 ? 45.183 -8.874 -28.712 1.00 63.12 69 PRO A N 1
ATOM 539 C CA . PRO A 1 69 ? 46.353 -9.748 -28.609 1.00 63.12 69 PRO A CA 1
ATOM 540 C C . PRO A 1 69 ? 47.122 -9.573 -2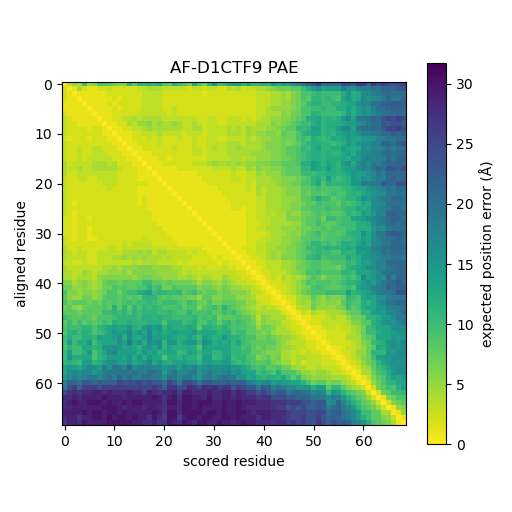7.295 1.00 63.12 69 PRO A C 1
ATOM 542 O O . PRO A 1 69 ? 47.119 -8.450 -26.737 1.00 63.12 69 PRO A O 1
#

Radius of gyration: 22.68 Å; Cα contacts (8 Å, |Δi|>4): 26; chains: 1; bounding box: 60×19×48 Å

Mean predicted aligned error: 9.42 Å

Sequence (69 aa):
TGIAAALDGCRFLGADVNEEYCKIAQNRYEMLLDQKLQVRPLDKPVYEPNPRSKVARLPDPQTEVESIP

Secondary structure (DSSP, 8-state):
-HHHHHHTT-------S-HHHHHHHHHHHHHHHTT------TTS-S----TTSGGGSPPPP--------